Protein AF-A0A356C008-F1 (afdb_monomer_lite)

Secondary structure (DSSP, 8-state):
--HHHHHHHHHHHHHHHHHHH------------EEE--S-----SSEEEHHHHSEEES-HHHHHHHHT-EEEEPPP--

Sequence (78 aa):
MNRKRILRILVLAFLGAFLLGSSMVCSAEEEKVIVILPESVNVQGPELLLGNIAEITGPEEMVSKVAAINTGAAPISG

pLDDT: mean 78.65, std 11.88, range [47.66, 92.31]

Structure (mmCIF, N/CA/C/O backbone):
data_AF-A0A356C008-F1
#
_entry.id   AF-A0A356C008-F1
#
loop_
_atom_site.group_PDB
_atom_site.id
_atom_site.type_symbol
_atom_site.label_atom_id
_atom_site.label_alt_id
_atom_site.label_comp_id
_atom_site.label_asym_id
_atom_site.label_entity_id
_atom_site.label_seq_id
_atom_site.pdbx_PDB_ins_code
_atom_site.Cartn_x
_atom_site.Cartn_y
_atom_site.Cartn_z
_atom_site.occupancy
_atom_site.B_iso_or_equiv
_atom_site.auth_seq_id
_atom_site.auth_comp_id
_atom_site.auth_asym_id
_atom_site.auth_atom_id
_atom_site.pdbx_PDB_model_num
ATOM 1 N N . MET A 1 1 ? 44.764 -4.103 -49.650 1.00 56.50 1 MET A N 1
ATOM 2 C CA . MET A 1 1 ? 44.152 -3.755 -48.345 1.00 56.50 1 MET A CA 1
ATOM 3 C C . MET A 1 1 ? 44.671 -4.719 -47.281 1.00 56.50 1 MET A C 1
ATOM 5 O O . MET A 1 1 ? 44.542 -5.922 -47.452 1.00 56.50 1 MET A O 1
ATOM 9 N N . ASN A 1 2 ? 45.347 -4.224 -46.241 1.00 73.38 2 ASN A N 1
ATOM 10 C CA . ASN A 1 2 ? 46.128 -5.070 -45.325 1.00 73.38 2 ASN A CA 1
ATOM 11 C C . ASN A 1 2 ? 45.201 -5.826 -44.361 1.00 73.38 2 ASN A C 1
ATOM 13 O O . ASN A 1 2 ? 44.390 -5.186 -43.697 1.00 73.38 2 ASN A O 1
ATOM 17 N N . ARG A 1 3 ? 45.354 -7.154 -44.220 1.00 77.06 3 ARG A N 1
ATOM 18 C CA . ARG A 1 3 ? 44.533 -8.010 -43.325 1.00 77.06 3 ARG A CA 1
ATOM 19 C C . ARG A 1 3 ? 44.395 -7.443 -41.900 1.00 77.06 3 ARG A C 1
ATOM 21 O O . ARG A 1 3 ? 43.328 -7.505 -41.303 1.00 77.06 3 ARG A O 1
ATOM 28 N N . LYS A 1 4 ? 45.448 -6.780 -41.403 1.00 80.44 4 LYS A N 1
ATOM 29 C CA . LYS A 1 4 ? 45.473 -6.088 -40.101 1.00 80.44 4 LYS A CA 1
ATOM 30 C C . LYS A 1 4 ? 44.484 -4.913 -39.997 1.00 80.44 4 LYS A C 1
ATOM 32 O O . LYS A 1 4 ? 43.988 -4.642 -38.912 1.00 80.44 4 LYS A O 1
ATOM 37 N N . ARG A 1 5 ? 44.198 -4.205 -41.098 1.00 79.62 5 ARG A N 1
ATOM 38 C CA . ARG A 1 5 ? 43.218 -3.100 -41.127 1.00 79.62 5 ARG A CA 1
ATOM 39 C C . ARG A 1 5 ? 41.784 -3.626 -41.078 1.00 79.62 5 ARG A C 1
ATOM 41 O O . ARG A 1 5 ? 40.978 -3.066 -40.354 1.00 79.62 5 ARG A O 1
ATOM 48 N N . ILE A 1 6 ? 41.504 -4.727 -41.778 1.00 83.44 6 ILE A N 1
ATOM 49 C CA . ILE A 1 6 ? 40.176 -5.362 -41.793 1.00 83.44 6 ILE A CA 1
ATOM 50 C C . ILE A 1 6 ? 39.824 -5.893 -40.400 1.00 83.44 6 ILE A C 1
ATOM 52 O O . ILE A 1 6 ? 38.736 -5.627 -39.902 1.00 83.44 6 ILE A O 1
ATOM 56 N N . LEU A 1 7 ? 40.779 -6.553 -39.733 1.00 85.12 7 LEU A N 1
ATOM 57 C CA . LEU A 1 7 ? 40.583 -7.051 -38.370 1.00 85.12 7 LEU A CA 1
ATOM 58 C C . LEU A 1 7 ? 40.272 -5.915 -37.380 1.00 85.12 7 LEU A C 1
ATOM 60 O O . LEU A 1 7 ? 39.381 -6.050 -36.552 1.00 85.12 7 LEU A O 1
ATOM 64 N N . ARG A 1 8 ? 40.959 -4.769 -37.498 1.00 84.50 8 ARG A N 1
ATOM 65 C CA . ARG A 1 8 ? 40.696 -3.594 -36.649 1.00 84.50 8 ARG A CA 1
ATOM 66 C C . ARG A 1 8 ? 39.298 -3.023 -36.866 1.00 84.50 8 ARG A C 1
ATOM 68 O O . ARG A 1 8 ? 38.635 -2.699 -35.891 1.00 84.50 8 ARG A O 1
ATOM 75 N N . ILE A 1 9 ? 38.852 -2.928 -38.118 1.00 87.25 9 ILE A N 1
ATOM 76 C CA . ILE A 1 9 ? 37.510 -2.426 -38.448 1.00 87.25 9 ILE A CA 1
ATOM 77 C C . ILE A 1 9 ? 36.434 -3.356 -37.875 1.00 87.25 9 ILE A C 1
ATOM 79 O O . ILE A 1 9 ? 35.474 -2.874 -37.287 1.00 87.25 9 ILE A O 1
ATOM 83 N N . LEU A 1 10 ? 36.627 -4.675 -37.974 1.00 86.75 10 LEU A N 1
ATOM 84 C CA . LEU A 1 10 ? 35.711 -5.666 -37.403 1.00 86.75 10 LEU A CA 1
ATOM 85 C C . LEU A 1 10 ? 35.602 -5.554 -35.880 1.00 86.75 10 LEU A C 1
ATOM 87 O O . LEU A 1 10 ? 34.495 -5.546 -35.354 1.00 86.75 10 LEU A O 1
ATOM 91 N N . VAL A 1 11 ? 36.729 -5.417 -35.179 1.00 87.88 11 VAL A N 1
ATOM 92 C CA . VAL A 1 11 ? 36.737 -5.264 -33.714 1.00 87.88 11 VAL A CA 1
ATOM 93 C C . VAL A 1 11 ? 36.036 -3.971 -33.288 1.00 87.88 11 VAL A C 1
ATOM 95 O O . VAL A 1 11 ? 35.231 -3.993 -32.362 1.00 87.88 11 VAL A O 1
ATOM 98 N N . LEU A 1 12 ? 36.291 -2.860 -33.986 1.00 84.44 12 LEU A N 1
ATOM 99 C CA . LEU A 1 12 ? 35.621 -1.583 -33.718 1.00 84.44 12 LEU A CA 1
ATOM 100 C C . LEU A 1 12 ? 34.112 -1.654 -33.975 1.00 84.44 12 LEU A C 1
ATOM 102 O O . LEU A 1 12 ? 33.337 -1.137 -33.174 1.00 84.44 12 LEU A O 1
ATOM 106 N N . ALA A 1 13 ? 33.692 -2.318 -35.053 1.00 85.06 13 ALA A N 1
ATOM 107 C CA . ALA A 1 13 ? 32.278 -2.507 -35.361 1.00 85.06 13 ALA A CA 1
ATOM 108 C C . ALA A 1 13 ? 31.576 -3.367 -34.299 1.00 85.06 13 ALA A C 1
ATOM 110 O O . ALA A 1 13 ? 30.475 -3.035 -33.866 1.00 85.06 13 ALA A O 1
ATOM 111 N N . PHE A 1 14 ? 32.233 -4.433 -33.833 1.00 82.19 14 PHE A N 1
ATOM 112 C CA . PHE A 1 14 ? 31.683 -5.317 -32.807 1.00 82.19 14 PHE A CA 1
ATOM 113 C C . PHE A 1 14 ? 31.574 -4.620 -31.445 1.00 82.19 14 PHE A C 1
ATOM 115 O O . PHE A 1 14 ? 30.563 -4.750 -30.762 1.00 82.19 14 PHE A O 1
ATOM 122 N N . LEU A 1 15 ? 32.579 -3.818 -31.078 1.00 80.81 15 LEU A N 1
ATOM 123 C CA . LEU A 1 15 ? 32.559 -3.013 -29.856 1.00 80.81 15 LEU A CA 1
ATOM 124 C C . LEU A 1 15 ? 31.464 -1.936 -29.903 1.00 80.81 15 LEU A C 1
ATOM 126 O O . LEU A 1 15 ? 30.765 -1.730 -28.915 1.00 80.81 15 LEU A O 1
ATOM 130 N N . GLY A 1 16 ? 31.278 -1.290 -31.059 1.00 77.75 16 GLY A N 1
ATOM 131 C CA . GLY A 1 16 ? 30.196 -0.327 -31.268 1.00 77.75 16 GLY A CA 1
ATOM 132 C C . GLY A 1 16 ? 28.811 -0.967 -31.154 1.00 77.75 16 GLY A C 1
ATOM 133 O O . GLY A 1 16 ? 27.940 -0.423 -30.483 1.00 77.75 16 GLY A O 1
ATOM 134 N N . ALA A 1 17 ? 28.619 -2.150 -31.742 1.00 77.62 17 ALA A N 1
ATOM 135 C CA . ALA A 1 17 ? 27.364 -2.893 -31.634 1.00 77.62 17 ALA A CA 1
ATOM 136 C C . ALA A 1 17 ? 27.078 -3.351 -30.194 1.00 77.62 17 ALA A C 1
ATOM 138 O O . ALA A 1 17 ? 25.934 -3.292 -29.750 1.00 77.62 17 ALA A O 1
ATOM 139 N N . PHE A 1 18 ? 28.110 -3.753 -29.448 1.00 74.06 18 PHE A N 1
ATOM 140 C CA . PHE A 1 18 ? 27.97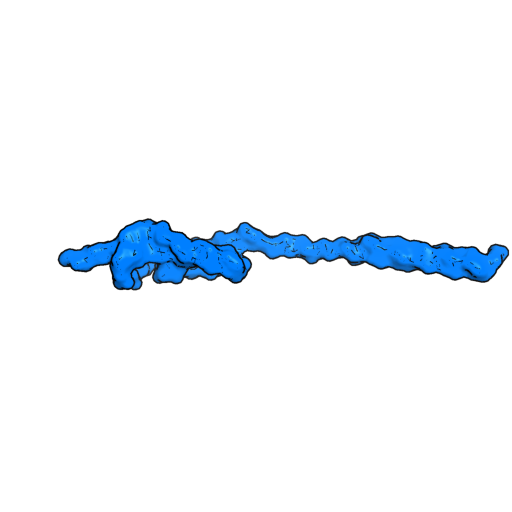2 -4.151 -28.048 1.00 74.06 18 PHE A CA 1
ATOM 141 C C . PHE A 1 18 ? 27.549 -2.978 -27.152 1.00 74.06 18 PHE A C 1
ATOM 143 O O . PHE A 1 18 ? 26.637 -3.126 -26.346 1.00 74.06 18 PHE A O 1
ATOM 150 N N . LEU A 1 19 ? 28.151 -1.799 -27.345 1.00 68.75 19 LEU A N 1
ATOM 151 C CA . LEU A 1 19 ? 27.812 -0.586 -26.588 1.00 68.75 19 LEU A CA 1
ATOM 152 C C . LEU A 1 19 ? 26.414 -0.038 -26.916 1.00 68.75 19 LEU A C 1
ATOM 154 O O . LEU A 1 19 ? 25.767 0.548 -26.052 1.00 68.75 19 LEU A O 1
ATOM 158 N N . LEU A 1 20 ? 25.944 -0.213 -28.153 1.00 65.75 20 LEU A N 1
ATOM 159 C CA . LEU A 1 20 ? 24.618 0.245 -28.582 1.00 65.75 20 LEU A CA 1
ATOM 160 C C . LEU A 1 20 ? 23.504 -0.768 -28.269 1.00 65.75 20 LEU A C 1
ATOM 162 O O . LEU A 1 20 ? 22.352 -0.373 -28.130 1.00 65.75 20 LEU A O 1
ATOM 166 N N . GLY A 1 21 ? 23.832 -2.059 -28.150 1.00 60.72 21 GLY A N 1
ATOM 167 C CA . GLY A 1 21 ? 22.885 -3.123 -27.795 1.00 60.72 21 GLY A CA 1
ATOM 168 C C . GLY A 1 21 ? 22.606 -3.237 -26.294 1.00 60.72 21 GLY A C 1
ATOM 169 O O . GLY A 1 21 ? 21.641 -3.883 -25.897 1.00 60.72 21 GLY A O 1
ATOM 170 N N . SER A 1 22 ? 23.417 -2.590 -25.454 1.00 58.97 22 SER A N 1
ATOM 171 C CA . SER A 1 22 ? 23.227 -2.512 -24.005 1.00 58.97 22 SER A CA 1
ATOM 172 C C . SER A 1 22 ? 22.349 -1.335 -23.580 1.00 58.97 22 SER A C 1
ATOM 174 O O . SER A 1 22 ? 22.555 -0.773 -22.503 1.00 58.97 22 SER A O 1
ATOM 176 N N . SER A 1 23 ? 21.343 -0.959 -24.376 1.00 56.12 23 SER A N 1
ATOM 177 C CA . SER A 1 23 ? 20.170 -0.319 -23.785 1.00 56.12 23 SER A CA 1
ATOM 178 C C . SER A 1 23 ? 19.518 -1.376 -22.897 1.00 56.12 23 SER A C 1
ATOM 180 O O . SER A 1 23 ? 18.645 -2.123 -23.339 1.00 56.12 23 SER A O 1
ATOM 182 N N . MET A 1 24 ? 20.005 -1.486 -21.657 1.00 56.12 24 MET A N 1
ATOM 183 C CA . MET A 1 24 ? 19.219 -1.992 -20.547 1.00 56.12 24 MET A CA 1
ATOM 184 C C . MET A 1 24 ? 17.907 -1.229 -20.626 1.00 56.12 24 MET A C 1
ATOM 186 O O . MET A 1 24 ? 17.812 -0.066 -20.237 1.00 56.12 24 MET A O 1
ATOM 190 N N . VAL A 1 25 ? 16.902 -1.878 -21.201 1.00 57.72 25 VAL A N 1
ATOM 191 C CA . VAL A 1 25 ? 15.516 -1.566 -20.923 1.00 57.72 25 VAL A CA 1
ATOM 192 C C . VAL A 1 25 ? 15.374 -1.929 -19.451 1.00 57.72 25 VAL A C 1
ATOM 194 O O . VAL A 1 25 ? 14.944 -3.023 -19.101 1.00 57.72 25 VAL A O 1
ATOM 197 N N . CYS A 1 26 ? 15.821 -1.026 -18.573 1.00 53.31 26 CYS A N 1
ATOM 198 C CA . CYS A 1 26 ? 15.168 -0.852 -17.295 1.00 53.31 26 CYS A CA 1
ATOM 199 C C . CYS A 1 26 ? 13.750 -0.477 -17.691 1.00 53.31 26 CYS A C 1
ATOM 201 O O . CYS A 1 26 ? 13.442 0.689 -17.933 1.00 53.31 26 CYS A O 1
ATOM 203 N N . SER A 1 27 ? 12.912 -1.501 -17.861 1.00 53.47 27 SER A N 1
ATOM 204 C CA . SER A 1 27 ? 11.496 -1.343 -17.619 1.00 53.47 27 SER A CA 1
ATOM 205 C C . SER A 1 27 ? 11.467 -0.704 -16.247 1.00 53.47 27 SER A C 1
ATOM 207 O O . SER A 1 27 ? 11.891 -1.337 -15.283 1.00 53.47 27 SER A O 1
ATOM 209 N N . ALA A 1 28 ? 11.153 0.588 -16.190 1.00 58.25 28 ALA A N 1
ATOM 210 C CA . ALA A 1 28 ? 10.833 1.230 -14.937 1.00 58.25 28 ALA A CA 1
ATOM 211 C C . ALA A 1 28 ? 9.676 0.395 -14.402 1.00 58.25 28 ALA A C 1
ATOM 213 O O . ALA A 1 28 ? 8.565 0.488 -14.923 1.00 58.25 28 ALA A O 1
ATOM 214 N N . GLU A 1 29 ? 9.979 -0.547 -13.506 1.00 60.16 29 GLU A N 1
ATOM 215 C CA . GLU A 1 29 ? 8.963 -1.237 -12.734 1.00 60.16 29 GLU A CA 1
ATOM 216 C C . GLU A 1 29 ? 8.123 -0.110 -12.168 1.00 60.16 29 GLU A C 1
ATOM 218 O O . GLU A 1 29 ? 8.669 0.787 -11.524 1.00 60.16 29 GLU A O 1
ATOM 223 N N . GLU A 1 30 ? 6.854 -0.058 -12.578 1.00 60.44 30 GLU A N 1
ATOM 224 C CA . GLU A 1 30 ? 5.970 1.047 -12.245 1.00 60.44 30 GLU A CA 1
ATOM 225 C C . GLU A 1 30 ? 6.085 1.275 -10.741 1.00 60.44 30 GLU A C 1
ATOM 227 O O . GLU A 1 30 ? 5.714 0.415 -9.943 1.00 60.44 30 GLU A O 1
ATOM 232 N N . GLU A 1 31 ? 6.659 2.419 -10.360 1.00 73.31 31 GLU A N 1
ATOM 233 C CA . GLU A 1 31 ? 6.903 2.812 -8.973 1.00 73.31 31 GLU A CA 1
ATOM 234 C C . GLU A 1 31 ? 5.569 3.256 -8.357 1.00 73.31 31 GLU A C 1
ATOM 236 O O . GLU A 1 31 ? 5.367 4.381 -7.903 1.00 73.31 31 GLU A O 1
ATOM 241 N N . LYS A 1 32 ? 4.585 2.365 -8.439 1.00 81.38 32 LYS A N 1
ATOM 242 C CA . LYS A 1 32 ? 3.202 2.581 -8.079 1.00 81.38 32 LYS A CA 1
ATOM 243 C C . LYS A 1 32 ? 2.811 1.521 -7.071 1.00 81.38 32 LYS A C 1
ATOM 245 O O . LYS A 1 32 ? 2.999 0.327 -7.280 1.00 81.38 32 LYS A O 1
ATOM 250 N N . VAL A 1 33 ? 2.231 1.988 -5.976 1.00 86.62 33 VAL A N 1
ATOM 251 C CA . VAL A 1 33 ? 1.568 1.133 -5.000 1.00 86.62 33 VAL A CA 1
ATOM 252 C C . VAL A 1 33 ? 0.078 1.176 -5.289 1.00 86.62 33 VAL A C 1
ATOM 254 O O . VAL A 1 33 ? -0.510 2.254 -5.406 1.00 86.62 33 VAL A O 1
ATOM 257 N N . ILE A 1 34 ? -0.533 0.007 -5.425 1.00 90.06 34 ILE A N 1
ATOM 258 C CA . ILE A 1 34 ? -1.979 -0.141 -5.534 1.00 90.06 34 ILE A CA 1
ATOM 259 C C . ILE A 1 34 ? -2.489 -0.545 -4.156 1.00 90.06 34 ILE A C 1
ATOM 261 O O . ILE A 1 34 ? -2.023 -1.523 -3.576 1.00 90.06 34 ILE A O 1
ATOM 265 N N . VAL A 1 35 ? -3.440 0.231 -3.642 1.00 91.31 35 VAL A N 1
ATOM 266 C CA . VAL A 1 35 ? -4.070 0.005 -2.342 1.00 91.31 35 VAL A CA 1
ATOM 267 C C . VAL A 1 35 ? -5.547 -0.269 -2.584 1.00 91.31 35 VAL A C 1
ATOM 269 O O . VAL A 1 35 ? -6.257 0.588 -3.115 1.00 91.31 35 VAL A O 1
ATOM 272 N N . ILE A 1 36 ? -6.003 -1.461 -2.213 1.00 92.31 36 ILE A N 1
ATOM 273 C CA . ILE A 1 36 ? -7.403 -1.867 -2.321 1.00 92.31 36 ILE A CA 1
ATOM 274 C C . ILE A 1 36 ? -7.993 -1.857 -0.915 1.00 92.31 36 ILE A C 1
ATOM 276 O O . ILE A 1 36 ? -7.645 -2.695 -0.082 1.00 92.31 36 ILE A O 1
ATOM 280 N N . LEU A 1 37 ? -8.877 -0.892 -0.651 1.00 91.62 37 LEU A N 1
ATOM 281 C CA . LEU A 1 37 ? -9.637 -0.849 0.594 1.00 91.62 37 LEU A CA 1
ATOM 282 C C . LEU A 1 37 ? -10.945 -1.637 0.425 1.00 91.62 37 LEU A C 1
ATOM 284 O O . LEU A 1 37 ? -11.717 -1.332 -0.488 1.00 91.62 37 LEU A O 1
ATOM 288 N N . PRO A 1 38 ? -11.223 -2.616 1.301 1.00 87.25 38 PRO A N 1
ATOM 289 C CA . PRO A 1 38 ? -12.531 -3.237 1.391 1.00 87.25 38 PRO A CA 1
ATOM 290 C C . PRO A 1 38 ? -13.553 -2.241 1.954 1.00 87.25 38 PRO A C 1
ATOM 292 O O . PRO A 1 38 ? -13.208 -1.296 2.660 1.00 87.25 38 PRO A O 1
ATOM 295 N N . GLU A 1 39 ? -14.832 -2.485 1.675 1.00 86.38 39 GLU A N 1
ATOM 296 C CA . GLU A 1 39 ? -15.939 -1.650 2.163 1.00 86.38 39 GLU A CA 1
ATOM 297 C C . GLU A 1 39 ? -16.004 -1.591 3.699 1.00 86.38 39 GLU A C 1
ATOM 299 O O . GLU A 1 39 ? -16.306 -0.552 4.281 1.00 86.38 39 GLU A O 1
ATOM 304 N N . SER A 1 40 ? -15.683 -2.701 4.365 1.00 85.25 40 SER A N 1
ATOM 305 C CA . SER A 1 40 ? -15.629 -2.787 5.821 1.00 85.25 40 SER A CA 1
ATOM 306 C C . SER A 1 40 ? -14.516 -3.726 6.258 1.00 85.25 40 SER A C 1
ATOM 308 O O . SER A 1 40 ? -14.291 -4.760 5.626 1.00 85.25 40 SER A O 1
ATOM 310 N N . VAL A 1 41 ? -13.869 -3.403 7.373 1.00 84.12 41 VAL A N 1
ATOM 311 C CA . VAL A 1 41 ? -12.843 -4.239 7.992 1.00 84.12 41 VAL A CA 1
ATOM 312 C C . VAL A 1 41 ? -13.017 -4.223 9.503 1.00 84.12 41 VAL A C 1
ATOM 314 O O . VAL A 1 41 ? -13.315 -3.187 10.098 1.00 84.12 41 VAL A O 1
ATOM 317 N N . ASN A 1 42 ? -12.847 -5.384 10.128 1.00 82.75 42 ASN A N 1
ATOM 318 C CA . ASN A 1 42 ? -12.862 -5.500 11.577 1.00 82.75 42 ASN A CA 1
ATOM 319 C C . ASN A 1 42 ? -11.427 -5.410 12.097 1.00 82.75 42 ASN A C 1
ATOM 321 O O . ASN A 1 42 ? -10.610 -6.286 11.821 1.00 82.75 42 ASN A O 1
ATOM 325 N N . VAL A 1 43 ? -11.132 -4.359 12.853 1.00 78.56 43 VAL A N 1
ATOM 326 C CA . VAL A 1 43 ? -9.802 -4.085 13.404 1.00 78.56 43 VAL A CA 1
ATOM 327 C C . VAL A 1 43 ? -9.890 -3.995 14.918 1.00 78.56 43 VAL A C 1
ATOM 329 O O . VAL A 1 43 ? -10.763 -3.325 15.462 1.00 78.56 43 VAL A O 1
ATOM 332 N N . GLN A 1 44 ? -8.983 -4.694 15.595 1.00 72.81 44 GLN A N 1
ATOM 333 C CA . GLN A 1 44 ? -8.869 -4.714 17.049 1.00 72.81 44 GLN A CA 1
ATOM 334 C C . GLN A 1 44 ? -7.526 -4.114 17.446 1.00 72.81 44 GLN A C 1
ATOM 336 O O . GLN A 1 44 ? -6.481 -4.575 16.992 1.00 72.81 44 GLN A O 1
ATOM 341 N N . GLY A 1 45 ? -7.552 -3.101 18.305 1.00 73.94 45 GLY A N 1
ATOM 342 C CA . GLY A 1 45 ? -6.346 -2.461 18.815 1.00 73.94 45 GLY A CA 1
ATOM 343 C C . GLY A 1 45 ? -6.523 -0.957 19.001 1.00 73.94 45 GLY A C 1
ATOM 344 O O . GLY A 1 45 ? -7.603 -0.433 18.748 1.00 73.94 45 GLY A O 1
ATOM 345 N N . PRO A 1 46 ? -5.477 -0.262 19.471 1.00 72.88 46 PRO A N 1
ATOM 346 C CA . PRO A 1 46 ? -5.488 1.192 19.620 1.00 72.88 46 PRO A CA 1
ATOM 347 C C . PRO A 1 46 ? -5.205 1.940 18.304 1.00 72.88 46 PRO A C 1
ATOM 349 O O . PRO A 1 46 ? -5.618 3.087 18.147 1.00 72.88 46 PRO A O 1
ATOM 352 N N . GLU A 1 47 ? -4.522 1.304 17.349 1.00 78.00 47 GLU A N 1
ATOM 353 C CA . GLU A 1 47 ? -4.049 1.930 16.110 1.00 78.00 47 GLU A CA 1
ATOM 354 C C . GLU A 1 47 ? -4.615 1.240 14.868 1.00 78.00 47 GLU A C 1
ATOM 356 O O . GLU A 1 47 ? -4.766 0.016 14.836 1.00 78.00 47 GLU A O 1
ATOM 361 N N . LEU A 1 48 ? -4.896 2.032 13.830 1.00 85.75 48 LEU A N 1
ATOM 362 C CA . LEU A 1 48 ? -5.431 1.556 12.557 1.00 85.75 48 LEU A CA 1
ATOM 363 C C . LEU A 1 48 ? -4.360 1.713 11.469 1.00 85.75 48 LEU A C 1
ATOM 365 O O . LEU A 1 48 ? -4.195 2.781 10.880 1.00 85.75 48 LEU A O 1
ATOM 369 N N . LEU A 1 49 ? -3.583 0.655 11.236 1.00 89.44 49 LEU A N 1
ATOM 370 C CA . LEU A 1 49 ? -2.530 0.636 10.215 1.00 89.44 49 LEU A CA 1
ATOM 371 C C . LEU A 1 49 ? -3.095 0.254 8.848 1.00 89.44 49 LEU A C 1
ATOM 373 O O . LEU A 1 49 ? -3.895 -0.677 8.754 1.00 89.44 49 LEU A O 1
ATOM 377 N N . LEU A 1 50 ? -2.625 0.91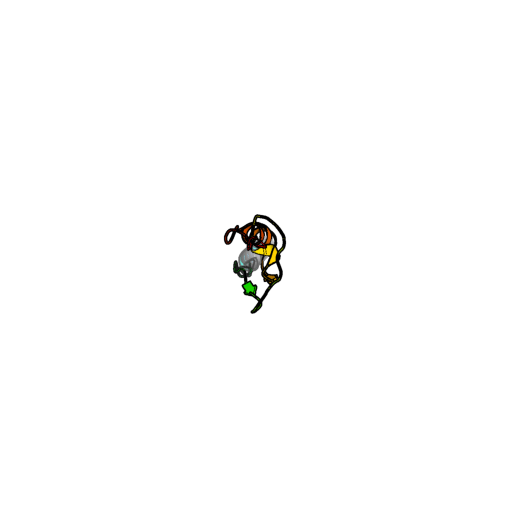3 7.786 1.00 88.62 50 LEU A N 1
ATOM 378 C CA . LEU A 1 50 ? -3.094 0.686 6.418 1.00 88.62 50 LEU A CA 1
ATOM 379 C C . LEU A 1 50 ? -2.872 -0.764 5.962 1.00 88.62 50 LEU A C 1
ATOM 381 O O . LEU A 1 50 ? -3.745 -1.346 5.327 1.00 88.62 50 LEU A O 1
ATOM 385 N N . GLY A 1 51 ? -1.756 -1.383 6.356 1.00 88.38 51 GLY A N 1
ATOM 386 C CA . GLY A 1 51 ? -1.473 -2.791 6.054 1.00 88.38 51 GLY A CA 1
ATOM 387 C C . GLY A 1 51 ? -2.419 -3.791 6.725 1.00 88.38 51 GLY A C 1
ATOM 388 O O . GLY A 1 51 ? -2.526 -4.921 6.265 1.00 88.38 51 GLY A O 1
ATOM 389 N N . ASN A 1 52 ? -3.133 -3.383 7.779 1.00 87.81 52 ASN A N 1
ATOM 390 C CA . ASN A 1 52 ? -4.118 -4.236 8.450 1.00 87.81 52 ASN A CA 1
ATOM 391 C C . ASN A 1 52 ? -5.512 -4.115 7.824 1.00 87.81 52 ASN A C 1
ATOM 393 O O . ASN A 1 52 ? -6.376 -4.947 8.096 1.00 87.81 52 ASN A O 1
ATOM 397 N N . ILE A 1 53 ? -5.747 -3.060 7.038 1.00 88.56 53 ILE A N 1
ATOM 398 C CA . ILE A 1 53 ? -7.072 -2.713 6.517 1.00 88.56 53 ILE A CA 1
ATOM 399 C C . ILE A 1 53 ? -7.177 -2.740 4.998 1.00 88.56 53 ILE A C 1
ATOM 401 O O . ILE A 1 53 ? -8.285 -2.640 4.486 1.00 88.56 53 ILE A O 1
ATOM 405 N N . ALA A 1 54 ? -6.064 -2.857 4.280 1.00 90.69 54 ALA A N 1
ATOM 406 C CA . ALA A 1 54 ? -6.036 -2.824 2.828 1.00 90.69 54 ALA A CA 1
ATOM 407 C C . ALA A 1 54 ? -5.130 -3.916 2.259 1.00 90.69 54 ALA A C 1
ATOM 409 O O . ALA A 1 54 ? -4.133 -4.305 2.867 1.00 90.69 54 ALA A 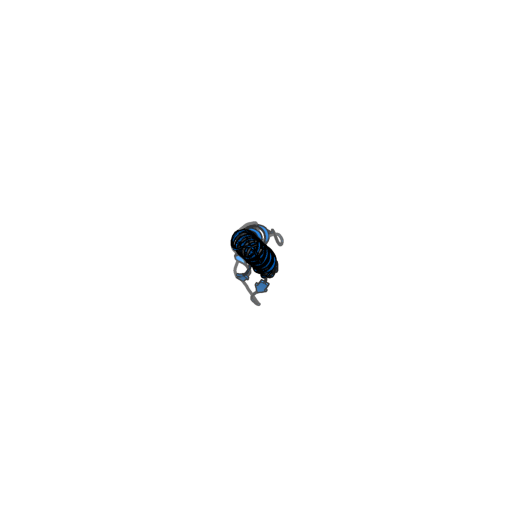O 1
ATOM 410 N N . GLU A 1 55 ? -5.451 -4.360 1.049 1.00 90.69 55 GLU A N 1
ATOM 411 C CA . GLU A 1 55 ? -4.542 -5.166 0.241 1.00 90.69 55 GLU A CA 1
ATOM 412 C C . GLU A 1 55 ? -3.605 -4.225 -0.526 1.00 90.69 55 GLU A C 1
ATOM 414 O O . GLU A 1 55 ? -4.056 -3.342 -1.262 1.00 90.69 55 GLU A O 1
ATOM 419 N N . ILE A 1 56 ? -2.297 -4.379 -0.312 1.00 91.69 56 ILE A N 1
ATOM 420 C CA . ILE A 1 56 ? -1.266 -3.487 -0.850 1.00 91.69 56 ILE A CA 1
ATOM 421 C C . ILE A 1 56 ? -0.385 -4.287 -1.806 1.00 91.69 56 ILE A C 1
ATOM 423 O O . ILE A 1 56 ? 0.246 -5.264 -1.409 1.00 91.69 56 ILE A O 1
ATOM 427 N N . THR A 1 57 ? -0.318 -3.853 -3.062 1.00 89.00 57 THR A N 1
ATOM 428 C CA . THR A 1 57 ? 0.507 -4.482 -4.103 1.00 89.00 57 THR A CA 1
ATOM 429 C C . THR A 1 57 ? 1.438 -3.459 -4.748 1.00 89.00 57 THR A C 1
ATOM 431 O O . THR A 1 57 ? 1.089 -2.288 -4.902 1.00 89.00 57 THR A O 1
ATOM 434 N N . GLY A 1 58 ? 2.651 -3.889 -5.091 1.00 86.56 58 GLY A N 1
ATOM 435 C CA . GLY A 1 58 ? 3.699 -3.038 -5.653 1.00 86.56 58 GLY A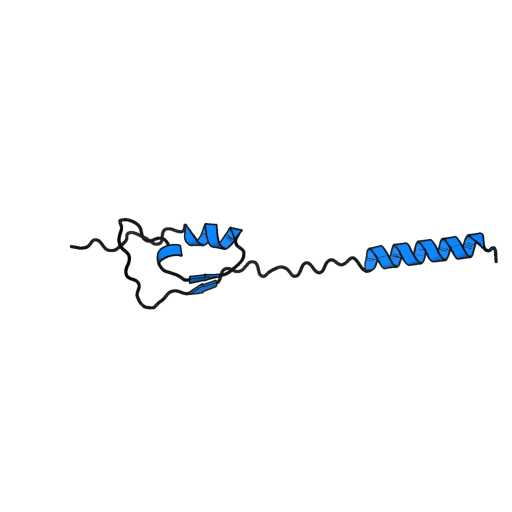 CA 1
ATOM 436 C C . GLY A 1 58 ? 5.100 -3.514 -5.250 1.00 86.56 58 GLY A C 1
ATOM 437 O O . GLY A 1 58 ? 5.236 -4.606 -4.693 1.00 86.56 58 GLY A O 1
ATOM 438 N N . PRO A 1 59 ? 6.139 -2.702 -5.504 1.00 87.06 59 PRO A N 1
ATOM 439 C CA . PRO A 1 59 ? 7.511 -2.999 -5.093 1.00 87.06 59 PRO A CA 1
ATOM 440 C C . PRO A 1 59 ? 7.636 -3.204 -3.574 1.00 87.06 59 PRO A C 1
ATOM 442 O O . PRO A 1 59 ? 7.139 -2.388 -2.796 1.00 87.06 59 PRO A O 1
ATOM 445 N N . GLU A 1 60 ? 8.329 -4.265 -3.148 1.00 83.44 60 GLU A N 1
ATOM 446 C CA . GLU A 1 60 ? 8.406 -4.725 -1.744 1.00 83.44 60 GLU A CA 1
ATOM 447 C C . GLU A 1 60 ? 8.847 -3.622 -0.763 1.00 83.4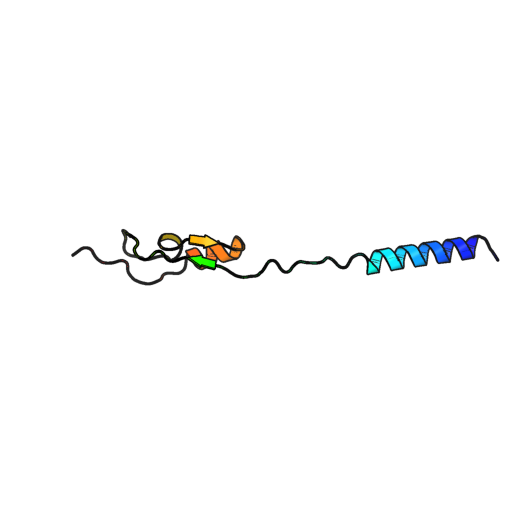4 60 GLU A C 1
ATOM 449 O O . GLU A 1 60 ? 8.278 -3.461 0.324 1.00 83.44 60 GLU A O 1
ATOM 454 N N . GLU A 1 61 ? 9.814 -2.800 -1.179 1.00 85.00 61 GLU A N 1
ATOM 455 C CA . GLU A 1 61 ? 10.319 -1.689 -0.371 1.00 85.00 61 GLU A CA 1
ATOM 456 C C . GLU A 1 61 ? 9.245 -0.614 -0.124 1.00 85.00 61 GLU A C 1
ATOM 458 O O . GLU A 1 61 ? 9.172 -0.028 0.959 1.00 85.00 61 GLU A O 1
ATOM 463 N N . MET A 1 62 ? 8.377 -0.363 -1.108 1.00 87.00 62 MET A N 1
ATOM 464 C CA . MET A 1 62 ? 7.283 0.598 -0.979 1.00 87.00 62 MET A CA 1
ATOM 465 C C . MET A 1 62 ? 6.088 0.015 -0.234 1.00 87.00 62 MET A C 1
ATOM 467 O O . MET A 1 62 ? 5.498 0.712 0.590 1.00 87.00 62 MET A O 1
ATOM 471 N N . VAL A 1 63 ? 5.752 -1.255 -0.474 1.00 89.50 63 VAL A N 1
ATOM 472 C CA . VAL A 1 63 ? 4.661 -1.950 0.228 1.00 89.50 63 VAL A CA 1
ATOM 473 C C . VAL A 1 63 ? 4.886 -1.893 1.736 1.00 89.50 63 VAL A C 1
ATOM 475 O O . VAL A 1 63 ? 3.979 -1.517 2.474 1.00 89.50 63 VAL A O 1
ATOM 478 N N . SER A 1 64 ? 6.115 -2.155 2.188 1.00 87.75 64 SER A N 1
ATOM 479 C CA . SER A 1 64 ? 6.478 -2.096 3.610 1.00 87.75 64 SER A CA 1
ATOM 480 C C . SER A 1 64 ? 6.282 -0.698 4.210 1.00 87.75 64 SER A C 1
ATOM 482 O O . SER A 1 64 ? 5.758 -0.557 5.315 1.00 87.75 64 SER A O 1
ATOM 484 N N . LYS A 1 65 ? 6.655 0.355 3.468 1.00 89.00 65 LYS A N 1
ATOM 485 C CA . LYS A 1 65 ? 6.483 1.753 3.899 1.00 89.00 65 LYS A CA 1
ATOM 486 C C . LYS A 1 65 ? 5.008 2.153 3.952 1.00 89.00 65 LYS A C 1
ATOM 488 O O . LYS A 1 65 ? 4.592 2.815 4.898 1.00 89.00 65 LYS A O 1
ATOM 493 N N . VAL A 1 66 ? 4.220 1.741 2.959 1.00 89.31 66 VAL A N 1
ATOM 494 C CA . VAL A 1 66 ? 2.789 2.064 2.865 1.00 89.31 66 VAL A CA 1
ATOM 495 C C . VAL A 1 66 ? 1.970 1.284 3.897 1.00 89.31 66 VAL A C 1
ATOM 497 O O . VAL A 1 66 ? 1.071 1.852 4.511 1.00 89.31 66 VAL A O 1
ATOM 500 N N . ALA A 1 67 ? 2.312 0.025 4.173 1.00 89.44 67 ALA A N 1
ATOM 501 C CA . ALA A 1 67 ? 1.643 -0.796 5.183 1.00 89.44 67 ALA A CA 1
ATOM 502 C C . ALA A 1 67 ? 1.750 -0.214 6.604 1.00 89.44 67 ALA A C 1
ATOM 504 O O . ALA A 1 67 ? 0.809 -0.331 7.390 1.00 89.44 67 ALA A O 1
ATOM 505 N N . ALA A 1 68 ? 2.868 0.446 6.918 1.00 90.12 68 ALA A N 1
ATOM 506 C CA . ALA A 1 68 ? 3.124 1.057 8.221 1.00 90.12 68 ALA A CA 1
ATOM 507 C C . ALA A 1 68 ? 2.410 2.406 8.436 1.00 90.12 68 ALA A C 1
ATOM 509 O O . ALA A 1 68 ? 2.518 2.992 9.514 1.00 90.12 68 ALA A O 1
ATOM 510 N N . ILE A 1 69 ? 1.694 2.926 7.432 1.00 88.50 69 ILE A N 1
ATOM 511 C CA . ILE A 1 69 ? 0.974 4.194 7.560 1.00 88.50 69 ILE A CA 1
ATOM 512 C C . ILE A 1 69 ? -0.153 4.033 8.580 1.00 88.50 69 ILE A C 1
ATOM 514 O O . ILE A 1 69 ? -1.062 3.222 8.404 1.00 88.50 69 ILE A O 1
ATOM 518 N N . ASN A 1 70 ? -0.111 4.848 9.632 1.00 86.25 70 ASN A N 1
ATOM 519 C CA . ASN A 1 70 ? -1.210 4.982 10.576 1.00 86.25 70 ASN A CA 1
ATOM 520 C C . ASN A 1 70 ? -2.312 5.850 9.944 1.00 86.25 70 ASN A C 1
ATOM 522 O O . ASN A 1 70 ? -2.069 6.978 9.514 1.00 86.25 70 ASN A O 1
ATOM 526 N N . THR A 1 71 ? -3.517 5.300 9.869 1.00 85.69 71 THR A N 1
ATOM 527 C CA . THR A 1 71 ? -4.699 5.924 9.252 1.00 85.69 71 THR A CA 1
ATOM 528 C C . THR A 1 71 ? -5.688 6.474 10.284 1.00 85.69 71 THR A C 1
ATOM 530 O O . THR A 1 71 ? -6.753 6.970 9.921 1.00 85.69 71 THR A O 1
ATOM 533 N N . GLY A 1 72 ? -5.325 6.440 11.568 1.00 82.12 72 GLY A N 1
ATOM 534 C CA . GLY A 1 72 ? -6.094 6.981 12.679 1.00 82.12 72 GLY A CA 1
ATOM 535 C C . GLY A 1 72 ? -6.122 6.054 13.895 1.00 82.12 72 GLY A C 1
ATOM 536 O O . GLY A 1 72 ? -5.437 5.032 13.971 1.00 82.12 72 GLY A O 1
ATOM 537 N N . ALA A 1 73 ? -6.958 6.419 14.864 1.00 72.25 73 ALA A N 1
ATOM 538 C CA . ALA A 1 73 ? -7.271 5.549 15.989 1.00 72.25 73 ALA A CA 1
ATOM 539 C C . ALA A 1 73 ? -8.297 4.497 15.556 1.00 72.25 73 ALA A C 1
ATOM 541 O O . ALA A 1 73 ? -9.291 4.826 14.903 1.00 72.25 73 ALA A O 1
ATOM 542 N N . ALA A 1 74 ? -8.066 3.240 15.930 1.00 67.75 74 ALA A N 1
ATOM 543 C CA . ALA A 1 74 ? -9.067 2.206 15.717 1.00 67.75 74 ALA A CA 1
ATOM 544 C C . ALA A 1 74 ? -10.297 2.456 16.615 1.00 67.75 74 ALA A C 1
ATOM 546 O O . ALA A 1 74 ? -10.155 3.050 17.691 1.00 67.75 74 ALA A O 1
ATOM 547 N N . PRO A 1 75 ? -11.510 2.060 16.178 1.00 65.12 75 PRO A N 1
ATOM 548 C CA . PRO A 1 75 ? -12.728 2.309 16.936 1.00 65.12 75 PRO A CA 1
ATOM 549 C C . PRO A 1 75 ? -12.611 1.744 18.350 1.00 65.12 75 PRO A C 1
ATOM 551 O O . PRO A 1 75 ? -12.369 0.552 18.546 1.00 65.12 75 PRO A O 1
ATOM 554 N N . ILE A 1 76 ? -12.798 2.609 19.344 1.00 64.88 76 ILE A N 1
ATOM 555 C CA . ILE A 1 76 ? -12.844 2.192 20.740 1.00 64.88 76 ILE A CA 1
ATOM 556 C C . ILE A 1 76 ? -14.160 1.435 20.910 1.00 64.88 76 ILE A C 1
ATOM 558 O O . ILE A 1 76 ? -15.229 2.007 20.702 1.00 64.88 76 ILE A O 1
ATOM 562 N N . SE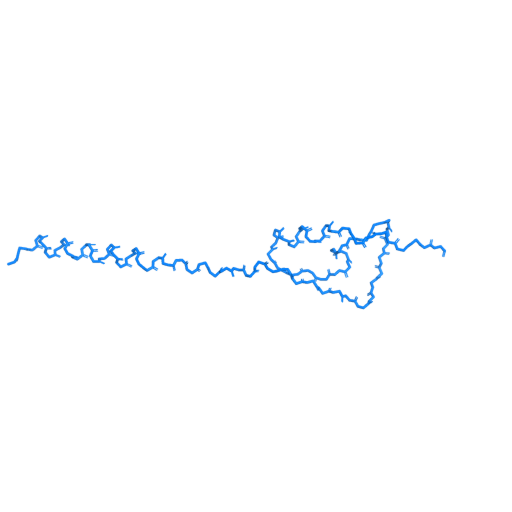R A 1 77 ? -14.086 0.145 21.243 1.00 57.78 77 SER A N 1
ATOM 563 C CA . SER A 1 77 ? -15.274 -0.598 21.669 1.00 57.78 77 SER A CA 1
ATOM 564 C C . SER A 1 77 ? -15.762 0.024 22.978 1.00 57.78 77 SER A C 1
ATOM 566 O O . SER A 1 77 ? -15.089 -0.102 24.001 1.00 57.78 77 SER A O 1
ATOM 568 N N . GLY A 1 78 ? -16.870 0.760 22.908 1.00 47.66 78 GLY A N 1
ATOM 569 C CA . GLY A 1 78 ? -17.601 1.322 24.042 1.00 47.66 78 GLY A CA 1
ATOM 570 C C . GLY A 1 78 ? -18.926 0.607 24.218 1.00 47.66 78 GLY A C 1
ATOM 571 O O . GLY A 1 78 ? -19.582 0.360 23.182 1.00 47.66 78 GLY A O 1
#

Radius of gyration: 27.37 Å; chains: 1; bounding box: 64×15×72 Å

Foldseek 3Di:
DDPVVVVVVVVVVVVVCVVVVPPPPPVVQPQDKDWAFDPDDDDDDQWDFSLRGTDIDGDPVVSVVNRRDTPHTDDDPD